Protein AF-A0A831XG59-F1 (afdb_monomer_lite)

Foldseek 3Di:
DVVVVVVVVVVPPPPAFDKDKDKQEQVWDDDPNDTDHDDHQKIWIWIDGPPDTFIDIFGQVFDWDWDDDPVDRWIKIWGFGPDDDTDPDDDDTDTDPDIDTD

Organism: Geobacter metallireducens (NCBI:txid28232)

Sequence (102 aa):
MLKKIITLVAVSIFVSATAFALDITSTGTSIGGGTYKPSNGVTVKLFSDATTYAAGASNSKGQKEYATNNSDPKIYYKTATTAGTPSVSAKTWTPDNTWTAQ

Radius of gyration: 23.06 Å; chains: 1; bounding box: 54×26×72 Å

Structure (mmCIF, N/CA/C/O backbone):
data_AF-A0A831XG59-F1
#
_entry.id   AF-A0A831XG59-F1
#
loop_
_atom_site.group_PDB
_atom_site.id
_atom_site.type_symbol
_atom_site.label_atom_id
_atom_site.label_alt_id
_atom_site.label_comp_id
_atom_site.label_asym_id
_atom_site.label_entity_id
_atom_site.label_seq_id
_atom_site.pdbx_PDB_ins_code
_atom_site.Cartn_x
_atom_site.Cartn_y
_ato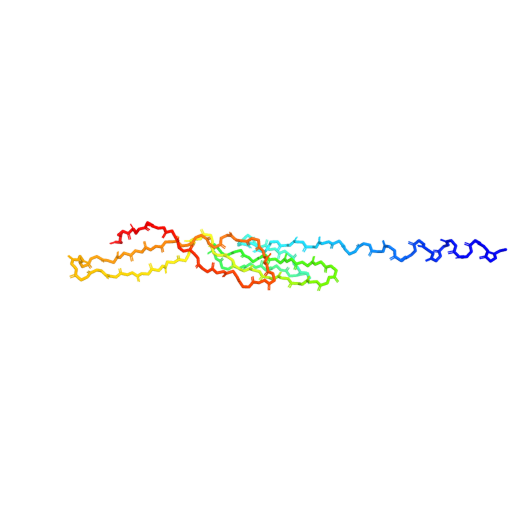m_site.Cartn_z
_atom_site.occupancy
_atom_site.B_iso_or_equiv
_atom_site.auth_seq_id
_atom_site.auth_comp_id
_atom_site.auth_asym_id
_atom_site.auth_atom_id
_atom_site.pdbx_PDB_model_num
ATOM 1 N N . MET A 1 1 ? 25.351 -12.910 -49.636 1.00 53.97 1 MET A N 1
ATOM 2 C CA . MET A 1 1 ? 25.322 -11.944 -48.510 1.00 53.97 1 MET A CA 1
ATOM 3 C C . MET A 1 1 ? 23.916 -11.684 -47.963 1.00 53.97 1 MET A C 1
ATOM 5 O O . MET A 1 1 ? 23.788 -11.582 -46.754 1.00 53.97 1 MET A O 1
ATOM 9 N N . LEU A 1 2 ? 22.861 -11.694 -48.790 1.00 54.44 2 LEU A N 1
ATOM 10 C CA . LEU A 1 2 ? 21.465 -11.466 -48.369 1.00 54.44 2 LEU A CA 1
ATOM 11 C C . LEU A 1 2 ? 20.956 -12.402 -47.245 1.00 54.44 2 LEU A C 1
ATOM 13 O O . LEU A 1 2 ? 20.307 -11.949 -46.310 1.00 54.44 2 LEU A O 1
ATOM 17 N N . LYS A 1 3 ? 21.338 -13.690 -47.267 1.00 53.69 3 LYS A N 1
ATOM 18 C CA . LYS A 1 3 ? 20.955 -14.674 -46.232 1.00 53.69 3 LYS A CA 1
ATOM 19 C C . LYS A 1 3 ? 21.494 -14.353 -44.827 1.00 53.69 3 LYS A C 1
ATOM 21 O O . LYS A 1 3 ? 20.872 -14.747 -43.855 1.00 53.69 3 LYS A O 1
ATOM 26 N N . LYS A 1 4 ? 22.620 -13.634 -44.714 1.00 53.44 4 LYS A N 1
ATOM 27 C CA . LYS A 1 4 ? 23.221 -13.260 -43.417 1.00 53.44 4 LYS A CA 1
ATOM 28 C C . LYS A 1 4 ? 22.569 -12.012 -42.805 1.00 53.44 4 LYS A C 1
ATOM 30 O O . LYS A 1 4 ? 22.584 -11.857 -41.592 1.00 53.44 4 LYS A O 1
ATOM 35 N N . ILE A 1 5 ? 21.971 -11.156 -43.638 1.00 56.81 5 ILE A N 1
ATOM 36 C CA . ILE A 1 5 ? 21.269 -9.939 -43.201 1.00 56.81 5 ILE A CA 1
ATOM 37 C C . ILE A 1 5 ? 19.897 -10.300 -42.612 1.00 56.81 5 ILE A C 1
ATOM 39 O O . ILE A 1 5 ? 19.517 -9.769 -41.576 1.00 56.81 5 ILE A O 1
ATOM 43 N N . ILE A 1 6 ? 19.195 -11.272 -43.207 1.00 58.16 6 ILE A N 1
ATOM 44 C CA . ILE A 1 6 ? 17.877 -11.730 -42.731 1.00 58.16 6 ILE A CA 1
ATOM 45 C C . ILE A 1 6 ? 17.966 -12.345 -41.321 1.00 58.16 6 ILE A C 1
ATOM 47 O O . ILE A 1 6 ? 17.096 -12.103 -40.488 1.00 58.16 6 ILE A O 1
ATOM 51 N N . THR A 1 7 ? 19.040 -13.078 -41.010 1.00 54.41 7 THR A N 1
ATOM 52 C CA . THR A 1 7 ? 19.252 -13.653 -39.669 1.00 54.41 7 THR A CA 1
ATOM 53 C C . THR A 1 7 ? 19.516 -12.585 -38.602 1.00 54.41 7 THR A C 1
ATOM 55 O O . THR A 1 7 ? 19.094 -12.757 -37.465 1.00 54.41 7 THR A O 1
ATOM 58 N N . LEU A 1 8 ? 20.164 -11.468 -38.953 1.00 54.03 8 LEU A N 1
ATOM 59 C CA . LEU A 1 8 ? 20.469 -10.392 -38.003 1.00 54.03 8 LEU A CA 1
ATOM 60 C C . LEU A 1 8 ? 19.218 -9.572 -37.631 1.00 54.03 8 LEU A C 1
ATOM 62 O O . LEU A 1 8 ? 19.093 -9.132 -36.494 1.00 54.03 8 LEU A O 1
ATOM 66 N N . VAL A 1 9 ? 18.266 -9.431 -38.560 1.00 57.09 9 VAL A N 1
ATOM 67 C CA . VAL A 1 9 ? 16.978 -8.744 -38.331 1.00 57.09 9 VAL A CA 1
ATOM 68 C C . VAL A 1 9 ? 15.993 -9.613 -37.532 1.00 57.09 9 VAL A C 1
ATOM 70 O O . VAL A 1 9 ? 15.159 -9.092 -36.798 1.00 57.09 9 VAL A O 1
ATOM 73 N N . ALA A 1 10 ? 16.100 -10.943 -37.610 1.00 52.91 10 ALA A N 1
ATOM 74 C CA . ALA A 1 10 ? 15.225 -11.851 -36.861 1.00 52.91 10 ALA A CA 1
ATOM 75 C C . ALA A 1 10 ? 15.525 -11.897 -35.347 1.00 52.91 10 ALA A C 1
ATOM 77 O O . ALA A 1 10 ? 14.646 -12.233 -34.557 1.00 52.91 10 ALA A O 1
ATOM 78 N N . VAL A 1 11 ? 16.743 -11.538 -34.925 1.00 54.97 11 VAL A N 1
ATOM 79 C CA . VAL A 1 11 ? 17.154 -11.554 -33.507 1.00 54.97 11 VAL A CA 1
ATOM 80 C C . VAL A 1 11 ? 16.758 -10.262 -32.776 1.00 54.97 11 VAL A C 1
ATOM 82 O O . VAL A 1 11 ? 16.615 -10.264 -31.557 1.00 54.97 11 VAL A O 1
ATOM 85 N N . SER A 1 12 ? 16.503 -9.165 -33.497 1.00 54.88 12 SER A N 1
ATOM 86 C CA . SER A 1 12 ? 16.214 -7.852 -32.900 1.00 54.88 12 SER A CA 1
ATOM 87 C C . SER A 1 12 ? 14.762 -7.638 -32.450 1.00 54.88 12 SER A C 1
ATOM 89 O O . SER A 1 12 ? 14.458 -6.580 -31.909 1.00 54.88 12 SER A O 1
ATOM 91 N N . ILE A 1 13 ? 13.855 -8.601 -32.663 1.00 57.41 13 ILE A N 1
ATOM 92 C CA . ILE A 1 13 ? 12.406 -8.419 -32.413 1.00 57.41 13 ILE A CA 1
ATOM 93 C C . ILE A 1 13 ? 11.937 -9.063 -31.094 1.00 57.41 13 ILE A C 1
ATOM 95 O O . ILE A 1 13 ? 10.795 -8.886 -30.686 1.00 57.41 13 ILE A O 1
ATOM 99 N N . PHE A 1 14 ? 12.815 -9.757 -30.368 1.00 53.94 14 PHE A N 1
ATOM 100 C CA . PHE A 1 14 ? 12.486 -10.350 -29.066 1.00 53.94 14 PHE A CA 1
ATOM 101 C C . PHE A 1 14 ? 13.013 -9.506 -27.903 1.00 53.94 14 PHE A C 1
ATOM 103 O O . PHE A 1 14 ? 13.662 -10.018 -26.994 1.00 53.94 14 PHE A O 1
ATOM 110 N N . VAL A 1 15 ? 12.720 -8.201 -27.904 1.00 57.53 15 VAL A N 1
ATOM 111 C CA . VAL A 1 15 ? 12.769 -7.437 -26.651 1.00 57.53 15 VAL A CA 1
ATOM 112 C C . VAL A 1 15 ? 11.579 -7.908 -25.823 1.00 57.53 15 VAL A C 1
ATOM 114 O O . VAL A 1 15 ? 10.460 -7.425 -25.968 1.00 57.53 15 VAL A O 1
ATOM 117 N N . SER A 1 16 ? 11.807 -8.927 -24.997 1.00 58.09 16 SER A N 1
ATOM 118 C CA . SER A 1 16 ? 10.857 -9.343 -23.975 1.00 58.09 16 SER A CA 1
ATOM 119 C C . SER A 1 16 ? 10.590 -8.144 -23.071 1.00 58.09 16 SER A C 1
ATOM 121 O O . SER A 1 16 ? 11.496 -7.691 -22.370 1.00 58.09 16 SER A O 1
ATOM 123 N N . ALA A 1 17 ? 9.367 -7.616 -23.099 1.00 57.59 17 ALA A N 1
ATOM 124 C CA . ALA A 1 17 ? 8.914 -6.648 -22.114 1.00 57.59 17 ALA A CA 1
ATOM 125 C C . ALA A 1 17 ? 8.996 -7.318 -20.737 1.00 57.59 17 ALA A C 1
ATOM 127 O O . ALA A 1 17 ? 8.197 -8.195 -20.406 1.00 57.59 17 ALA A O 1
ATOM 128 N N . THR A 1 18 ? 10.020 -6.978 -19.959 1.00 59.69 18 THR A N 1
ATOM 129 C CA . THR A 1 18 ? 10.176 -7.511 -18.610 1.00 59.69 18 THR A CA 1
ATOM 130 C C . THR A 1 18 ? 9.144 -6.846 -17.724 1.00 59.69 18 THR A C 1
ATOM 132 O O . THR A 1 18 ? 9.129 -5.619 -17.617 1.00 59.6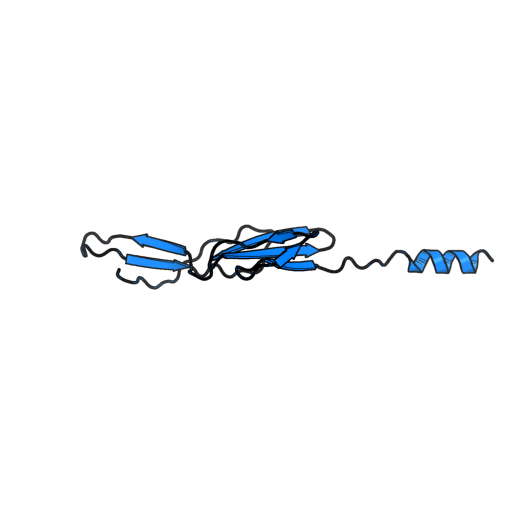9 18 THR A O 1
ATOM 135 N N . ALA A 1 19 ? 8.294 -7.653 -17.093 1.00 63.69 19 ALA A N 1
ATOM 136 C CA . ALA A 1 19 ? 7.354 -7.156 -16.105 1.00 63.69 19 ALA A CA 1
ATOM 137 C C . ALA A 1 19 ? 8.121 -6.422 -14.994 1.00 63.69 19 ALA A C 1
ATOM 139 O O . ALA A 1 19 ? 9.069 -6.962 -14.419 1.00 63.69 19 ALA A O 1
ATOM 140 N N . PHE A 1 20 ? 7.726 -5.183 -14.718 1.00 67.38 20 PHE A N 1
ATOM 141 C CA . PHE A 1 20 ? 8.320 -4.341 -13.690 1.00 67.38 20 PHE A CA 1
ATOM 142 C C . PHE A 1 20 ? 7.361 -4.251 -12.509 1.00 67.38 20 PHE A C 1
ATOM 144 O O . PHE A 1 20 ? 6.214 -3.824 -12.653 1.00 67.38 20 PHE A O 1
ATOM 151 N N . ALA A 1 21 ? 7.847 -4.647 -11.336 1.00 74.56 21 ALA A N 1
ATOM 152 C CA . ALA A 1 21 ? 7.152 -4.474 -10.074 1.00 74.56 21 ALA A CA 1
ATOM 153 C C . ALA A 1 21 ? 7.999 -3.585 -9.161 1.00 74.56 21 ALA A C 1
ATOM 155 O O . ALA A 1 21 ? 9.186 -3.848 -8.964 1.00 74.56 21 ALA A O 1
ATOM 156 N N . LEU A 1 22 ? 7.390 -2.537 -8.606 1.00 79.94 22 LEU A N 1
ATOM 157 C CA . LEU A 1 2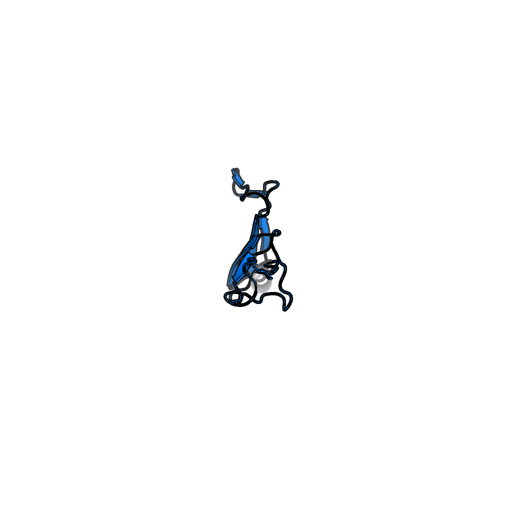2 ? 8.044 -1.631 -7.666 1.00 79.94 22 LEU A CA 1
ATOM 158 C C . LEU A 1 22 ? 7.151 -1.369 -6.463 1.00 79.94 22 LEU A C 1
ATOM 160 O O . LEU A 1 22 ? 6.007 -0.936 -6.611 1.00 79.94 22 LEU A O 1
ATOM 164 N N . ASP A 1 23 ? 7.725 -1.540 -5.278 1.00 81.88 23 ASP A N 1
ATOM 165 C CA . ASP A 1 23 ? 7.103 -1.156 -4.020 1.00 81.88 23 ASP A CA 1
ATOM 166 C C . ASP A 1 23 ? 7.684 0.193 -3.559 1.00 81.88 23 ASP A C 1
ATOM 168 O O . ASP A 1 23 ? 8.883 0.344 -3.305 1.00 81.88 23 ASP A O 1
ATOM 172 N N . ILE A 1 24 ? 6.818 1.196 -3.439 1.00 83.25 24 ILE A N 1
ATOM 173 C CA . ILE A 1 24 ? 7.100 2.473 -2.789 1.00 83.25 24 ILE A CA 1
ATOM 174 C C . ILE A 1 24 ? 6.645 2.358 -1.340 1.00 83.25 24 ILE A C 1
ATOM 176 O O . ILE A 1 24 ? 5.447 2.313 -1.042 1.00 83.25 24 ILE A O 1
ATOM 180 N N . THR A 1 25 ? 7.605 2.281 -0.427 1.00 81.50 25 THR A N 1
ATOM 181 C CA . THR A 1 25 ? 7.347 2.029 0.993 1.00 81.50 25 THR A CA 1
ATOM 182 C C . THR A 1 25 ? 7.571 3.282 1.828 1.00 81.50 25 THR A C 1
ATOM 184 O O . THR A 1 25 ? 8.233 4.238 1.419 1.00 81.50 25 THR A O 1
ATOM 187 N N . SER A 1 26 ? 7.078 3.265 3.064 1.00 79.00 26 SER A N 1
ATOM 188 C CA . SER A 1 26 ? 7.297 4.349 4.021 1.00 79.00 26 SER A CA 1
ATOM 189 C C . SER A 1 26 ? 8.761 4.524 4.440 1.00 79.00 26 SER A C 1
ATOM 191 O O . SER A 1 26 ? 9.039 5.434 5.213 1.00 79.00 26 SER A O 1
ATOM 193 N N . THR A 1 27 ? 9.702 3.687 3.990 1.00 80.44 27 THR A N 1
ATOM 194 C CA . THR A 1 27 ? 11.148 3.903 4.189 1.00 80.44 27 THR A CA 1
ATOM 195 C C . THR A 1 27 ? 11.773 4.748 3.077 1.00 80.44 27 THR A C 1
ATOM 197 O O . THR A 1 27 ? 12.889 5.227 3.247 1.00 80.44 27 THR A O 1
ATOM 200 N N . GLY A 1 28 ? 11.028 5.014 2.002 1.00 83.12 28 GLY A N 1
ATOM 201 C CA . GLY A 1 28 ? 11.474 5.779 0.845 1.00 83.12 28 GLY A CA 1
ATOM 202 C C . GLY A 1 28 ? 11.943 4.875 -0.293 1.00 83.12 28 GLY A C 1
ATOM 203 O O . GLY A 1 28 ? 12.655 3.901 -0.061 1.00 83.12 28 GLY A O 1
ATOM 204 N N . THR A 1 29 ? 11.562 5.230 -1.520 1.00 87.31 29 THR A N 1
ATOM 205 C CA . THR A 1 29 ? 11.985 4.552 -2.753 1.00 87.31 29 THR A CA 1
ATOM 206 C C . THR A 1 29 ? 12.475 5.588 -3.760 1.00 87.31 29 THR A C 1
ATOM 208 O O . THR A 1 29 ? 11.809 6.602 -3.990 1.00 87.31 29 THR A O 1
ATOM 211 N N . SER A 1 30 ? 13.645 5.352 -4.355 1.00 88.06 30 SER A N 1
ATOM 212 C CA . SER A 1 30 ? 14.232 6.256 -5.347 1.00 88.06 30 SER A CA 1
ATOM 213 C C . SER A 1 30 ? 13.667 5.996 -6.742 1.00 88.06 30 SER A C 1
ATOM 215 O O . SER A 1 30 ? 13.724 4.874 -7.238 1.00 88.06 30 SER A O 1
ATOM 217 N N . ILE A 1 31 ? 13.131 7.035 -7.384 1.00 83.19 31 ILE A N 1
ATOM 218 C CA . ILE A 1 31 ? 12.548 6.982 -8.731 1.00 83.19 31 ILE A CA 1
ATOM 219 C C . ILE A 1 31 ? 12.951 8.255 -9.474 1.00 83.19 31 ILE A C 1
ATOM 221 O O . ILE A 1 31 ? 12.746 9.356 -8.967 1.00 83.19 31 ILE A O 1
ATOM 225 N N . GLY A 1 32 ? 13.528 8.124 -10.672 1.00 80.44 32 GLY A N 1
ATOM 226 C CA . GLY A 1 32 ? 13.816 9.273 -11.544 1.00 80.44 32 GLY A CA 1
ATOM 227 C C . GLY A 1 32 ? 14.667 10.375 -10.896 1.00 80.44 32 GLY A C 1
ATOM 228 O O . GLY A 1 32 ? 14.440 11.550 -11.159 1.00 80.44 32 GLY A O 1
ATOM 229 N N . GLY A 1 33 ? 15.600 10.014 -10.008 1.00 84.25 33 GLY A N 1
ATOM 230 C CA . GLY A 1 33 ? 16.471 10.967 -9.304 1.00 84.25 33 GLY A CA 1
ATOM 231 C C . GLY A 1 33 ? 15.872 11.614 -8.047 1.00 84.25 33 GLY A C 1
ATOM 232 O O . GLY A 1 33 ? 16.574 12.358 -7.370 1.00 84.25 33 GLY A O 1
ATOM 233 N N . GLY A 1 34 ? 14.616 11.318 -7.697 1.00 83.44 34 GLY A N 1
ATOM 234 C CA . GLY A 1 34 ? 13.981 11.745 -6.446 1.00 83.44 34 GLY A CA 1
ATOM 235 C C . GLY A 1 34 ? 13.716 10.582 -5.488 1.00 83.44 34 GLY A C 1
ATOM 236 O O . GLY A 1 34 ? 13.725 9.421 -5.896 1.00 83.44 34 GLY A O 1
ATOM 237 N N . THR A 1 35 ? 13.438 10.889 -4.217 1.00 89.88 35 THR A N 1
ATOM 238 C CA . THR A 1 35 ? 13.031 9.903 -3.199 1.00 89.88 35 THR A CA 1
ATOM 239 C C . THR A 1 35 ? 11.574 10.125 -2.816 1.00 89.88 35 THR A C 1
ATOM 241 O O . THR A 1 35 ? 11.215 11.181 -2.298 1.00 89.88 35 THR A O 1
ATOM 244 N N . TYR A 1 36 ? 10.742 9.110 -3.035 1.00 85.88 36 TYR A N 1
ATOM 245 C CA . TYR A 1 36 ? 9.312 9.142 -2.742 1.00 85.88 36 TYR A CA 1
ATOM 246 C C . TYR A 1 36 ? 9.025 8.349 -1.475 1.00 85.88 36 TYR A C 1
ATOM 248 O O . TYR A 1 36 ? 9.416 7.188 -1.363 1.00 85.88 36 TYR A O 1
ATOM 256 N N . LYS A 1 37 ? 8.332 8.974 -0.519 1.00 89.00 37 LYS A N 1
ATOM 257 C CA . LYS A 1 37 ? 8.006 8.379 0.779 1.00 89.00 37 LYS A CA 1
ATOM 258 C C . LYS A 1 37 ? 6.520 8.589 1.099 1.00 89.00 37 LYS A C 1
ATOM 260 O O . LYS A 1 37 ? 6.148 9.688 1.508 1.00 89.00 37 LYS A O 1
ATOM 265 N N . PRO A 1 38 ? 5.657 7.578 0.908 1.00 83.94 38 PRO A N 1
ATOM 266 C CA . PRO A 1 38 ? 4.265 7.641 1.334 1.00 83.94 38 PRO A CA 1
ATOM 267 C C . PRO A 1 38 ? 4.135 7.772 2.859 1.00 83.94 38 PRO A C 1
ATOM 269 O O . PRO A 1 38 ? 5.077 7.519 3.619 1.00 83.94 38 PRO A O 1
ATOM 272 N N . SER A 1 39 ? 2.944 8.174 3.311 1.00 82.12 39 SER A N 1
ATOM 273 C CA . SER A 1 39 ? 2.610 8.313 4.732 1.00 82.12 39 SER A CA 1
ATOM 274 C C . SER A 1 39 ? 2.830 7.011 5.513 1.00 82.12 39 SER A C 1
ATOM 276 O O . SER A 1 39 ? 2.802 5.912 4.962 1.00 82.12 39 SER A O 1
ATOM 278 N N . ASN A 1 40 ? 3.041 7.125 6.827 1.00 76.81 40 ASN A N 1
ATOM 279 C CA . ASN A 1 40 ? 3.387 5.988 7.681 1.00 76.81 40 ASN A CA 1
ATOM 280 C C . ASN A 1 40 ? 2.338 4.858 7.612 1.00 76.81 40 ASN A C 1
ATOM 282 O O . ASN A 1 40 ? 1.167 5.071 7.934 1.00 76.81 40 ASN A O 1
ATOM 286 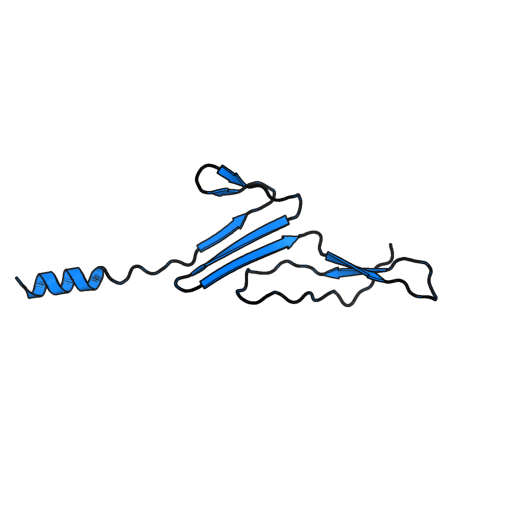N N . GLY A 1 41 ? 2.782 3.656 7.239 1.00 72.94 41 GLY A N 1
ATOM 287 C CA . GLY A 1 41 ? 1.933 2.478 7.064 1.00 72.94 41 GLY A CA 1
ATOM 288 C C . GLY A 1 41 ? 1.308 2.347 5.675 1.00 72.94 41 GLY A C 1
ATOM 289 O O . GLY A 1 41 ? 0.624 1.363 5.430 1.00 72.94 41 GLY A O 1
ATOM 290 N N . VAL A 1 42 ? 1.544 3.284 4.751 1.00 79.06 42 VAL A N 1
ATOM 291 C CA . VAL A 1 42 ? 1.088 3.172 3.361 1.00 79.06 42 VAL A CA 1
ATOM 292 C C . VAL A 1 42 ? 2.196 2.584 2.490 1.00 79.06 42 VAL A C 1
ATOM 294 O O . VAL A 1 42 ? 3.344 3.027 2.519 1.00 79.06 42 VAL A O 1
ATOM 297 N N . THR A 1 43 ? 1.833 1.593 1.684 1.00 80.06 43 THR A N 1
ATOM 298 C CA . THR A 1 43 ? 2.660 1.040 0.611 1.00 80.06 43 THR A CA 1
ATOM 299 C C . THR A 1 43 ? 1.938 1.257 -0.705 1.00 80.06 43 THR A C 1
ATOM 301 O O . THR A 1 43 ? 0.767 0.900 -0.831 1.00 80.06 43 THR A O 1
ATOM 304 N N . VAL A 1 44 ? 2.634 1.833 -1.681 1.00 82.88 44 VAL A N 1
ATOM 305 C CA . VAL A 1 44 ? 2.150 1.929 -3.059 1.00 82.88 44 VAL A CA 1
ATOM 306 C C . VAL A 1 44 ? 2.907 0.903 -3.878 1.00 82.88 44 VAL A C 1
ATOM 308 O O . VAL A 1 44 ? 4.130 0.905 -3.889 1.00 82.88 44 VAL A O 1
ATOM 311 N N . LYS A 1 45 ? 2.185 0.014 -4.542 1.00 83.56 45 LYS A N 1
ATOM 312 C CA . LYS A 1 45 ? 2.743 -1.008 -5.415 1.00 83.56 45 LYS A CA 1
ATOM 313 C C . LYS A 1 45 ? 2.390 -0.671 -6.852 1.00 83.56 45 LYS A C 1
ATOM 315 O O . LYS A 1 45 ? 1.231 -0.392 -7.161 1.00 83.56 45 LYS A O 1
ATOM 320 N N . LEU A 1 46 ? 3.389 -0.701 -7.717 1.00 81.88 46 LEU A N 1
ATOM 321 C CA . LEU A 1 46 ? 3.256 -0.472 -9.147 1.00 81.88 46 LEU A CA 1
ATOM 322 C C . LEU A 1 46 ? 3.576 -1.772 -9.876 1.00 81.88 46 LEU A C 1
ATOM 324 O O . LEU A 1 46 ? 4.556 -2.438 -9.547 1.00 81.88 46 LEU A O 1
ATOM 328 N N . PHE A 1 47 ? 2.750 -2.116 -10.855 1.00 81.69 47 PHE A N 1
ATOM 329 C CA . PHE A 1 47 ? 2.938 -3.250 -11.745 1.00 81.69 47 PHE A CA 1
ATOM 330 C C . PHE A 1 47 ? 2.786 -2.780 -13.191 1.00 81.69 47 PHE A C 1
ATOM 332 O O . PHE A 1 47 ? 1.835 -2.073 -13.529 1.00 81.69 47 PHE A O 1
ATOM 339 N N . SER A 1 48 ? 3.721 -3.183 -14.041 1.00 81.44 48 SER A N 1
ATOM 340 C CA . SER A 1 48 ? 3.659 -2.966 -15.480 1.00 81.44 48 SER A CA 1
ATOM 341 C C . SER A 1 48 ? 4.133 -4.211 -16.211 1.00 81.44 48 SER A C 1
ATOM 343 O O . SER A 1 48 ? 5.139 -4.809 -15.832 1.00 81.44 48 SER A O 1
ATOM 345 N N . ASP A 1 49 ? 3.430 -4.566 -17.279 1.00 79.38 49 ASP A N 1
ATOM 346 C CA . ASP A 1 49 ? 3.869 -5.537 -18.276 1.00 79.38 49 ASP A CA 1
ATOM 347 C C . ASP A 1 49 ? 3.767 -4.937 -19.693 1.00 79.38 49 ASP A C 1
ATOM 349 O O . ASP A 1 49 ? 3.625 -3.724 -19.858 1.00 79.38 49 ASP A O 1
ATOM 353 N N . ALA A 1 50 ? 3.870 -5.782 -20.724 1.00 78.31 50 ALA A N 1
ATOM 354 C CA . ALA A 1 50 ? 3.855 -5.375 -22.129 1.00 78.31 50 ALA A CA 1
ATOM 355 C C . ALA A 1 50 ? 2.584 -4.622 -22.565 1.00 78.31 50 ALA A C 1
ATOM 357 O O . ALA A 1 50 ? 2.630 -3.851 -23.521 1.00 78.31 50 ALA A O 1
ATOM 358 N N . THR A 1 51 ? 1.448 -4.885 -21.920 1.00 81.75 51 THR A N 1
ATOM 359 C CA . THR A 1 51 ? 0.124 -4.427 -22.370 1.00 81.75 51 THR A CA 1
ATOM 360 C C . THR A 1 51 ? -0.662 -3.706 -21.287 1.00 81.75 51 THR A C 1
ATOM 362 O O . THR A 1 51 ? -1.741 -3.181 -21.559 1.00 81.75 51 THR A O 1
ATOM 365 N N . THR A 1 52 ? -0.153 -3.693 -20.057 1.00 78.56 52 THR A N 1
ATOM 366 C CA . THR A 1 52 ? -0.968 -3.387 -18.891 1.00 78.56 52 THR A CA 1
ATOM 367 C C . THR A 1 52 ? -0.181 -2.661 -17.812 1.00 78.56 52 THR A C 1
ATOM 369 O O . THR A 1 52 ? 0.988 -2.939 -17.545 1.00 78.56 52 THR A O 1
ATOM 372 N N . TYR A 1 53 ? -0.871 -1.726 -17.164 1.00 81.94 53 TYR A N 1
ATOM 373 C CA . TYR A 1 53 ? -0.378 -0.963 -16.028 1.00 81.94 53 TYR A CA 1
ATOM 374 C C . TYR A 1 53 ? -1.395 -1.067 -14.897 1.00 81.94 53 TYR A C 1
ATOM 376 O O . TYR A 1 53 ? -2.591 -0.864 -15.109 1.00 81.94 53 TYR A O 1
ATOM 384 N N . ALA A 1 54 ? -0.920 -1.365 -13.693 1.00 82.44 54 ALA A N 1
ATOM 385 C CA . ALA A 1 54 ? -1.730 -1.377 -12.487 1.00 82.44 54 ALA A CA 1
ATOM 386 C C . ALA A 1 54 ? -0.978 -0.699 -11.342 1.00 82.44 54 ALA A C 1
ATOM 388 O O . ALA A 1 54 ? 0.217 -0.910 -11.135 1.00 82.44 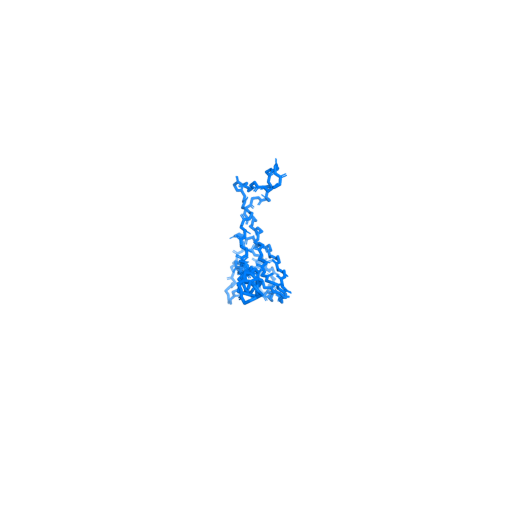54 ALA A O 1
ATOM 389 N N . ALA A 1 55 ? -1.700 0.097 -10.563 1.00 79.94 55 ALA A N 1
ATOM 390 C CA . ALA A 1 55 ? -1.198 0.692 -9.337 1.00 79.94 55 ALA A CA 1
ATOM 391 C C . ALA A 1 55 ? -2.167 0.367 -8.202 1.00 79.94 55 ALA A C 1
ATOM 393 O O . ALA A 1 55 ? -3.383 0.449 -8.367 1.00 79.94 55 ALA A O 1
ATOM 394 N N . GLY A 1 56 ? -1.627 -0.005 -7.047 1.00 79.12 56 GLY A N 1
ATOM 395 C CA . GLY A 1 56 ? -2.398 -0.252 -5.837 1.00 79.12 56 GLY A CA 1
ATOM 396 C C . GLY A 1 56 ? -1.769 0.468 -4.658 1.00 79.12 56 GLY A C 1
ATOM 397 O O . GLY A 1 56 ? -0.552 0.467 -4.508 1.00 79.12 56 GLY A O 1
ATOM 398 N N . ALA A 1 57 ? -2.591 1.066 -3.803 1.00 78.00 57 ALA A N 1
ATOM 399 C CA . ALA A 1 57 ? -2.152 1.584 -2.516 1.00 78.00 57 ALA A CA 1
ATOM 400 C C . ALA A 1 57 ? -2.814 0.773 -1.403 1.00 78.00 57 ALA A C 1
ATOM 402 O O . ALA A 1 57 ? -4.017 0.518 -1.434 1.00 78.00 57 ALA A O 1
ATOM 403 N N . SER A 1 58 ? -2.025 0.377 -0.413 1.00 73.69 58 SER A N 1
ATOM 404 C CA . SER A 1 58 ? -2.505 -0.355 0.753 1.00 73.69 58 SER A CA 1
ATOM 405 C C . SER A 1 58 ? -1.995 0.284 2.027 1.00 73.69 58 SER A C 1
ATOM 407 O O . SER A 1 58 ? -0.823 0.654 2.100 1.00 73.69 58 SER A O 1
ATOM 409 N N . ASN A 1 59 ? -2.847 0.351 3.046 1.00 75.75 59 ASN A N 1
ATOM 410 C CA . ASN A 1 59 ? -2.425 0.683 4.397 1.00 75.75 59 ASN A CA 1
ATOM 411 C C . ASN A 1 59 ? -2.258 -0.611 5.206 1.00 75.75 59 ASN A C 1
ATOM 413 O O . ASN A 1 59 ? -3.206 -1.385 5.342 1.00 75.75 59 ASN A O 1
ATOM 417 N N . SER A 1 60 ? -1.067 -0.842 5.754 1.00 68.62 60 SER A N 1
ATOM 418 C CA . SER A 1 60 ? -0.759 -1.995 6.606 1.00 68.62 60 SER A CA 1
ATOM 419 C C . SER A 1 60 ? -1.491 -1.961 7.949 1.00 68.62 60 SER A C 1
ATOM 421 O O . SER A 1 60 ? -1.586 -2.985 8.617 1.00 68.62 60 SER A O 1
ATOM 423 N N . LYS A 1 61 ? -2.053 -0.808 8.330 1.00 69.44 61 LYS A N 1
ATOM 424 C CA . LYS A 1 61 ? -2.879 -0.644 9.535 1.00 69.44 61 LYS A CA 1
ATOM 425 C C . LYS A 1 61 ? -4.331 -1.100 9.350 1.00 69.44 61 LYS A C 1
ATOM 427 O O . LYS A 1 61 ? -5.094 -1.062 10.310 1.00 69.44 61 LYS A O 1
ATOM 432 N N . GLY A 1 62 ? -4.696 -1.524 8.138 1.00 67.38 62 GLY A N 1
ATOM 433 C CA . GLY A 1 62 ? -6.058 -1.899 7.773 1.00 67.38 62 GLY A CA 1
ATOM 434 C C . GLY A 1 62 ? -7.004 -0.701 7.665 1.00 67.38 62 GLY A C 1
ATOM 435 O O . GLY A 1 62 ? -6.699 0.412 8.096 1.00 67.38 62 GLY A O 1
ATOM 436 N N . GLN A 1 63 ? -8.158 -0.922 7.043 1.00 74.50 63 GLN A N 1
ATOM 437 C CA . GLN A 1 63 ? -9.267 0.036 7.023 1.00 74.50 63 GLN A CA 1
ATOM 438 C C . GLN A 1 63 ? -10.327 -0.409 8.028 1.00 74.50 63 GLN A C 1
ATOM 440 O O . GLN A 1 63 ? -10.630 -1.600 8.089 1.00 74.50 63 GLN A O 1
ATOM 445 N N . LYS A 1 64 ? -10.876 0.533 8.803 1.00 83.75 64 LYS A N 1
ATOM 446 C CA . LYS A 1 64 ? -11.905 0.250 9.807 1.00 83.75 64 LYS A CA 1
ATOM 447 C C . LYS A 1 64 ? -13.291 0.617 9.289 1.00 83.75 64 LYS A C 1
ATOM 449 O O . LYS A 1 64 ? -13.494 1.749 8.859 1.00 83.75 64 LYS A O 1
ATOM 454 N N . GLU A 1 65 ? -14.227 -0.321 9.367 1.00 83.12 65 GLU A N 1
ATOM 455 C CA . GLU A 1 65 ? -15.662 -0.034 9.290 1.00 83.12 65 GLU A CA 1
ATOM 456 C C . GLU A 1 65 ? -16.199 0.054 10.712 1.00 83.12 65 GLU A C 1
ATOM 458 O O . GLU A 1 65 ? -15.954 -0.850 11.508 1.00 83.12 65 GLU A O 1
ATOM 463 N N . TYR A 1 66 ? -16.907 1.136 11.023 1.00 85.69 66 TYR A N 1
ATOM 464 C CA . TYR A 1 66 ? -17.481 1.376 12.341 1.00 85.69 66 TYR A CA 1
ATOM 465 C C . TYR A 1 66 ? -18.981 1.101 12.330 1.00 85.69 66 TYR A C 1
ATOM 467 O O . TYR A 1 66 ? -19.683 1.537 11.419 1.00 85.69 66 TYR A O 1
ATOM 475 N N . ALA A 1 67 ? -19.472 0.431 13.368 1.00 83.75 67 ALA A N 1
ATOM 476 C CA . ALA A 1 67 ? -20.893 0.210 13.586 1.00 83.75 67 ALA A CA 1
ATOM 477 C C . ALA A 1 67 ? -21.260 0.404 15.057 1.00 83.75 67 ALA A C 1
ATOM 479 O O . ALA A 1 67 ? -20.450 0.198 15.964 1.00 83.75 67 ALA A O 1
ATOM 480 N N . THR A 1 68 ? -22.513 0.776 15.284 1.00 79.00 68 THR A N 1
ATOM 481 C CA . THR A 1 68 ? -23.136 0.816 16.604 1.00 79.00 68 THR A CA 1
ATOM 482 C C . THR A 1 68 ? -24.301 -0.165 16.627 1.00 79.00 68 THR A C 1
ATOM 484 O O . THR A 1 68 ? -25.006 -0.352 15.634 1.00 79.00 68 THR A O 1
ATOM 487 N N . ASN A 1 69 ? -24.491 -0.829 17.763 1.00 69.81 69 ASN A N 1
ATOM 488 C CA . ASN A 1 69 ? -25.662 -1.653 18.029 1.00 69.81 69 ASN A CA 1
ATOM 489 C C . ASN A 1 69 ? -26.566 -0.867 18.988 1.00 69.81 69 ASN A C 1
ATOM 491 O O . ASN A 1 69 ? -26.096 -0.369 20.002 1.00 69.81 69 ASN A O 1
ATOM 495 N N . ASN A 1 70 ? -27.868 -0.782 18.714 1.00 65.94 70 ASN A N 1
ATOM 496 C CA . ASN A 1 70 ? -28.821 -0.074 19.576 1.00 65.94 70 ASN A CA 1
ATOM 497 C C . ASN A 1 70 ? -28.921 -0.650 21.013 1.00 65.94 70 ASN A C 1
ATOM 499 O O . ASN A 1 70 ? -29.450 -0.001 21.908 1.00 65.94 70 ASN A O 1
ATOM 503 N N . SER A 1 71 ? -28.431 -1.871 21.238 1.00 75.44 71 SER A N 1
ATOM 504 C CA . SER A 1 71 ? -28.418 -2.569 22.530 1.00 75.44 71 SER A CA 1
ATOM 505 C C . SER A 1 71 ? -27.098 -2.458 23.297 1.00 75.44 71 SER A C 1
ATOM 507 O O . SER A 1 71 ? -27.078 -2.761 24.486 1.00 75.44 71 SER A O 1
ATOM 509 N N . ASP A 1 72 ? -26.005 -2.041 22.653 1.00 75.56 72 ASP A N 1
ATOM 510 C CA . ASP A 1 72 ? -24.720 -1.815 23.319 1.00 75.56 72 ASP A CA 1
ATOM 511 C C . ASP A 1 72 ? -24.153 -0.460 22.875 1.00 75.56 72 ASP A C 1
ATOM 513 O O . ASP A 1 72 ? -23.811 -0.310 21.701 1.00 75.56 72 ASP A O 1
ATOM 517 N N . PRO A 1 73 ? -24.024 0.525 23.787 1.00 78.44 73 PRO A N 1
ATOM 518 C CA . PRO A 1 73 ? -23.550 1.866 23.449 1.00 78.44 73 PRO A CA 1
ATOM 519 C C . PRO A 1 73 ? -22.080 1.915 22.996 1.00 78.44 73 PRO A C 1
ATOM 521 O O . PRO A 1 73 ? -21.576 2.995 22.685 1.00 78.44 73 PRO A O 1
ATOM 524 N N . LYS A 1 74 ? -21.365 0.784 22.970 1.00 83.44 74 LYS A N 1
ATOM 525 C CA . LYS A 1 74 ? -19.998 0.698 22.454 1.00 83.44 74 LYS A CA 1
ATOM 526 C C . LYS A 1 74 ? -19.941 0.847 20.934 1.00 83.44 74 LYS A C 1
ATOM 528 O O . LYS A 1 74 ? -20.809 0.395 20.189 1.00 83.44 74 LYS A O 1
ATOM 533 N N . ILE A 1 75 ? -18.842 1.442 20.478 1.00 84.44 75 ILE A N 1
ATOM 534 C CA . ILE A 1 75 ? -18.474 1.477 19.065 1.00 84.44 75 ILE A CA 1
ATOM 535 C C . ILE A 1 75 ? -17.765 0.168 18.736 1.00 84.44 75 ILE A C 1
ATOM 537 O O . ILE A 1 75 ? -16.781 -0.200 19.378 1.00 84.44 75 ILE A O 1
ATOM 541 N N . TYR A 1 76 ? -18.252 -0.513 17.709 1.00 85.31 76 TYR A N 1
ATOM 542 C CA . TYR A 1 76 ? -17.639 -1.711 17.167 1.00 85.31 76 TYR A CA 1
ATOM 543 C C . TYR A 1 76 ? -16.919 -1.377 15.869 1.00 85.31 76 TYR A C 1
ATOM 545 O O . TYR A 1 76 ? -17.376 -0.528 15.102 1.00 85.31 76 TYR A O 1
ATOM 553 N N . TYR A 1 77 ? -15.803 -2.055 15.602 1.00 85.56 77 TYR A N 1
ATOM 554 C CA . TYR A 1 77 ? -15.124 -1.961 14.318 1.00 85.56 77 TYR A CA 1
ATOM 555 C C . TYR A 1 77 ? -14.732 -3.321 13.741 1.00 85.56 77 TYR A C 1
ATOM 557 O O . TYR A 1 77 ? -14.370 -4.242 14.475 1.00 85.56 77 TYR A O 1
ATOM 565 N N . LYS A 1 78 ? -14.788 -3.413 12.413 1.00 83.19 78 LYS A N 1
ATOM 566 C CA . LYS A 1 78 ? -14.188 -4.479 11.602 1.00 83.19 78 LYS A CA 1
ATOM 567 C C . LYS A 1 78 ? -12.950 -3.951 10.910 1.00 83.19 78 LYS A C 1
ATOM 569 O O . LYS A 1 78 ? -12.917 -2.777 10.542 1.00 83.19 78 LYS A O 1
ATOM 574 N N . THR A 1 79 ? -11.944 -4.796 10.718 1.00 80.50 79 THR A N 1
ATOM 575 C CA . THR A 1 79 ? -10.695 -4.401 10.059 1.00 80.50 79 THR A CA 1
ATOM 576 C C . THR A 1 79 ? -10.528 -5.168 8.756 1.00 80.50 79 THR A C 1
ATOM 578 O O . THR A 1 79 ? -10.429 -6.389 8.743 1.00 80.50 79 THR A O 1
ATOM 581 N N . ALA A 1 80 ? -10.421 -4.456 7.638 1.00 72.06 80 ALA A N 1
ATOM 582 C CA . ALA A 1 80 ? -10.016 -5.066 6.377 1.00 72.06 80 ALA A CA 1
ATOM 583 C C . ALA A 1 80 ? -8.502 -4.936 6.190 1.00 72.06 80 ALA A C 1
ATOM 585 O O . ALA A 1 80 ? -7.957 -3.827 6.199 1.00 72.06 80 ALA A O 1
ATOM 586 N N . THR A 1 81 ? -7.815 -6.056 5.968 1.00 64.81 81 THR A N 1
ATOM 587 C CA . THR A 1 81 ? -6.410 -6.056 5.546 1.00 64.81 81 THR A CA 1
ATOM 588 C C . THR A 1 81 ? -6.348 -5.773 4.049 1.00 64.81 81 THR A C 1
ATOM 590 O O . THR A 1 81 ? -6.588 -6.641 3.212 1.00 64.81 81 THR A O 1
ATOM 593 N N . THR A 1 82 ? -6.005 -4.544 3.671 1.00 62.28 82 THR A N 1
ATOM 594 C CA . THR A 1 82 ? -5.899 -4.168 2.254 1.00 62.28 82 THR A CA 1
ATOM 595 C C . THR A 1 82 ? -4.533 -4.512 1.657 1.00 62.28 82 THR A C 1
ATOM 597 O O . THR A 1 82 ? -4.108 -3.855 0.722 1.00 62.28 82 THR A O 1
ATOM 600 N N . ALA A 1 83 ? -3.801 -5.517 2.143 1.00 55.56 83 ALA A N 1
ATOM 601 C CA . ALA A 1 83 ? -2.567 -5.930 1.473 1.00 55.56 83 ALA A CA 1
ATOM 602 C C . ALA A 1 83 ? -2.940 -6.716 0.205 1.00 55.56 83 ALA A C 1
ATOM 604 O O . ALA A 1 83 ? -3.450 -7.833 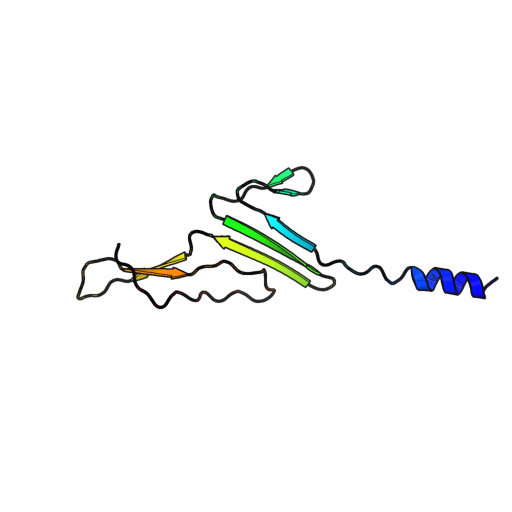0.260 1.00 55.56 83 ALA A O 1
ATOM 605 N N . GLY A 1 84 ? -2.801 -6.100 -0.965 1.00 59.66 84 GLY A N 1
ATOM 606 C CA . GLY A 1 84 ? -3.051 -6.742 -2.250 1.00 59.66 84 GLY A CA 1
ATOM 607 C C . GLY A 1 84 ? -1.942 -6.460 -3.234 1.00 59.66 84 GLY A C 1
ATOM 608 O O . GLY A 1 84 ? -1.447 -5.338 -3.300 1.00 59.66 84 GLY A O 1
ATOM 609 N N . THR A 1 85 ? -1.594 -7.469 -4.020 1.00 66.12 85 THR A N 1
ATOM 610 C CA . THR A 1 85 ? -0.894 -7.273 -5.288 1.00 66.12 85 THR A CA 1
ATOM 611 C C . THR A 1 85 ? -1.714 -6.303 -6.151 1.00 66.12 85 THR A C 1
ATOM 613 O O . THR A 1 85 ? -2.944 -6.439 -6.175 1.00 66.12 85 THR A O 1
ATOM 616 N N . PRO A 1 86 ? -1.089 -5.317 -6.822 1.00 70.44 86 PRO A N 1
ATOM 617 C CA . PRO A 1 86 ? -1.768 -4.491 -7.813 1.00 70.44 86 PRO A CA 1
ATOM 618 C C . PRO A 1 86 ? -2.542 -5.365 -8.793 1.00 70.44 86 PRO A C 1
ATOM 620 O O . PRO A 1 86 ? -2.032 -6.379 -9.265 1.00 70.44 86 PRO A O 1
ATOM 623 N N . SER A 1 87 ? -3.773 -4.968 -9.084 1.00 69.81 87 SER A N 1
ATOM 624 C CA . SER A 1 87 ? -4.613 -5.595 -10.094 1.00 69.81 87 SER A CA 1
ATOM 625 C C . SER A 1 87 ? -5.180 -4.500 -10.978 1.00 69.81 87 SER A C 1
ATOM 627 O O . SER A 1 87 ? -5.438 -3.388 -10.519 1.00 69.81 87 SER A O 1
ATOM 629 N N . VAL A 1 88 ? -5.376 -4.826 -12.249 1.00 68.06 88 VAL A N 1
ATOM 630 C CA . VAL A 1 88 ? -6.059 -3.965 -13.224 1.00 68.06 88 VAL A CA 1
ATOM 631 C C . VAL A 1 88 ? -7.544 -3.793 -12.901 1.00 68.06 88 VAL A C 1
ATOM 633 O O . VAL A 1 88 ? -8.186 -2.870 -13.392 1.00 68.06 88 VAL A O 1
ATOM 636 N N . SER A 1 89 ? -8.095 -4.660 -12.051 1.00 67.94 89 SER A N 1
ATOM 637 C CA . SER A 1 89 ? -9.447 -4.534 -11.518 1.00 67.94 89 SER A CA 1
ATOM 638 C C . SER A 1 89 ? -9.418 -3.912 -10.126 1.00 67.94 89 SER A C 1
ATOM 640 O O . SER A 1 89 ? -8.571 -4.254 -9.297 1.00 67.94 89 SER A O 1
ATOM 642 N N . ALA A 1 90 ? -10.381 -3.027 -9.853 1.00 62.88 90 ALA A N 1
ATOM 643 C CA . ALA A 1 90 ? -10.560 -2.447 -8.528 1.00 62.88 90 ALA A CA 1
ATOM 644 C C . ALA A 1 90 ? -10.708 -3.562 -7.483 1.00 62.88 90 ALA A C 1
ATOM 646 O O . ALA A 1 90 ? -11.533 -4.466 -7.628 1.00 62.88 90 ALA A O 1
ATOM 647 N N . LYS A 1 91 ? -9.892 -3.508 -6.428 1.00 64.88 91 LYS A N 1
ATOM 648 C CA . LYS A 1 91 ? -9.954 -4.494 -5.352 1.00 64.88 91 LYS A CA 1
ATOM 649 C C . LYS A 1 91 ? -11.186 -4.209 -4.494 1.00 64.88 91 LYS A C 1
ATOM 651 O O . LYS A 1 91 ? -11.331 -3.103 -3.975 1.00 64.88 91 LYS A O 1
ATOM 656 N N . THR A 1 92 ? -12.061 -5.194 -4.332 1.00 66.31 92 THR A N 1
ATOM 657 C CA . THR A 1 92 ? -13.240 -5.062 -3.472 1.00 66.31 92 THR A CA 1
ATOM 658 C C . THR A 1 92 ? -12.817 -5.097 -2.007 1.00 66.31 92 THR A C 1
ATOM 660 O O . THR A 1 92 ? -12.034 -5.954 -1.588 1.00 66.31 92 THR A O 1
ATOM 663 N N . TRP A 1 93 ? -13.326 -4.157 -1.216 1.00 70.75 93 TRP A N 1
ATOM 664 C CA . TRP A 1 93 ? -13.154 -4.168 0.230 1.00 70.75 93 TRP A CA 1
ATOM 665 C C . TRP A 1 93 ? -13.897 -5.374 0.817 1.00 70.75 93 TRP A C 1
ATOM 667 O O . TRP A 1 93 ? -15.086 -5.549 0.567 1.00 70.75 93 TRP A O 1
ATOM 677 N N . THR A 1 94 ? -13.181 -6.233 1.544 1.00 73.12 94 THR A N 1
ATOM 678 C CA . THR A 1 94 ? -13.752 -7.406 2.222 1.00 73.12 94 THR A CA 1
ATOM 679 C C . THR A 1 94 ? -13.289 -7.367 3.679 1.00 73.12 94 THR A C 1
ATOM 681 O O . THR A 1 94 ? -12.099 -7.581 3.927 1.00 73.12 94 THR A O 1
ATOM 684 N N . PRO A 1 95 ? -14.165 -7.014 4.632 1.00 74.25 95 PRO A N 1
ATOM 685 C CA . PRO A 1 95 ? -13.814 -6.972 6.044 1.00 74.25 95 PRO A CA 1
ATOM 686 C C . PRO A 1 95 ? -13.677 -8.376 6.620 1.00 74.25 95 PRO A C 1
ATOM 688 O O . PRO A 1 95 ? -14.201 -9.348 6.072 1.00 74.25 95 PRO A O 1
ATOM 691 N N . ASP A 1 96 ? -13.017 -8.468 7.768 1.00 73.56 96 ASP A N 1
ATOM 692 C CA . ASP A 1 96 ? -13.129 -9.644 8.611 1.00 73.56 96 ASP A CA 1
ATOM 693 C C . ASP A 1 96 ? -14.569 -9.840 9.124 1.00 73.56 96 ASP A C 1
ATOM 695 O O . ASP A 1 96 ? -15.391 -8.922 9.220 1.00 73.56 96 ASP A O 1
ATOM 699 N N . ASN A 1 97 ? -14.888 -11.084 9.479 1.00 79.50 97 ASN A N 1
ATOM 700 C CA . ASN A 1 97 ? -16.178 -11.421 10.081 1.00 79.50 97 ASN A CA 1
ATOM 701 C C . ASN A 1 97 ? -16.201 -11.190 11.603 1.00 79.50 97 ASN A C 1
ATOM 703 O O . ASN A 1 97 ? -17.128 -11.642 12.273 1.00 79.50 97 ASN A O 1
ATOM 707 N N . THR A 1 98 ? -15.221 -10.465 12.147 1.00 83.38 98 THR A N 1
ATOM 708 C CA . THR A 1 98 ? -15.024 -10.296 13.590 1.00 83.38 98 THR A CA 1
ATOM 709 C C . THR A 1 98 ? -15.172 -8.831 13.983 1.00 83.38 98 THR A C 1
ATOM 711 O O . THR A 1 98 ? -14.422 -7.976 13.529 1.00 83.38 98 THR A O 1
ATOM 714 N N . TRP A 1 99 ? -16.124 -8.532 14.866 1.00 84.62 99 TRP A N 1
ATOM 715 C CA . TRP A 1 99 ? -16.268 -7.198 15.450 1.00 84.62 99 TRP A CA 1
ATOM 716 C C . TRP A 1 99 ? -15.380 -7.048 16.685 1.00 84.62 99 TRP A C 1
ATOM 718 O O . TRP A 1 99 ? -15.392 -7.903 17.569 1.00 84.62 99 TRP A O 1
ATOM 728 N N . THR A 1 100 ? -14.658 -5.933 16.775 1.00 85.94 100 THR A N 1
ATOM 729 C CA . THR A 1 100 ? -13.879 -5.553 17.961 1.00 85.94 100 THR A CA 1
ATOM 730 C C . THR A 1 100 ? -14.505 -4.329 18.620 1.00 85.94 100 THR A C 1
ATOM 732 O O . THR A 1 100 ? -14.813 -3.357 17.934 1.00 85.94 100 THR A O 1
ATOM 735 N N . ALA A 1 101 ? -14.702 -4.367 19.939 1.00 83.88 101 ALA A N 1
ATOM 736 C CA . ALA A 1 101 ? -15.167 -3.208 20.700 1.00 83.88 101 ALA A CA 1
ATOM 737 C C . ALA A 1 101 ? -14.024 -2.197 20.893 1.00 83.88 101 ALA A C 1
ATOM 739 O O . ALA A 1 101 ? -12.877 -2.598 21.112 1.00 83.88 101 ALA A O 1
ATOM 740 N N . GLN A 1 102 ? -14.342 -0.906 20.791 1.00 78.75 102 GLN A N 1
ATOM 741 C CA . GLN A 1 102 ? -13.415 0.198 21.047 1.00 78.75 102 GLN A CA 1
ATOM 742 C C . GLN A 1 102 ? -13.535 0.733 22.475 1.00 78.75 102 GLN A C 1
ATOM 744 O O . GLN A 1 102 ? -14.670 0.767 23.002 1.00 78.75 102 GLN A O 1
#

pLDDT: mean 73.59, std 10.74, range [52.91, 89.88]

Secondary structure (DSSP, 8-state):
-HHHHHHHHHHTT------EEEEE-TT-EEETTEEE-PSTTEEEEEEE-SS-EEEEEEETT-EEEEEEETTEEEEEEEEE-------SSPPPP---S--EE-